Protein AF-A0AAU1P935-F1 (afdb_monomer_lite)

Foldseek 3Di:
DPPPFDFDFPDADVQWTWTAGLLGDDIDTHHPVPDDDDDPVRVVVSNVVSVVVVVVPPPPPD

Structure (mmCIF, N/CA/C/O backbone):
data_AF-A0AAU1P935-F1
#
_entry.id   AF-A0AAU1P935-F1
#
loop_
_atom_site.group_PDB
_atom_site.id
_atom_site.type_symbol
_atom_site.label_atom_id
_atom_site.label_alt_id
_atom_site.label_comp_id
_atom_site.label_asym_id
_atom_site.label_entity_id
_atom_site.label_seq_id
_atom_site.pdbx_PDB_ins_code
_atom_site.Cartn_x
_atom_site.Cartn_y
_atom_site.Cartn_z
_atom_site.occupancy
_atom_site.B_iso_or_equiv
_atom_site.auth_seq_id
_atom_site.auth_comp_id
_atom_site.auth_asym_id
_atom_site.auth_atom_id
_atom_site.pdbx_PDB_model_num
ATOM 1 N N . MET A 1 1 ? 10.277 -12.083 6.611 1.00 43.12 1 MET A N 1
ATOM 2 C CA . MET A 1 1 ? 8.996 -11.551 7.123 1.00 43.12 1 MET A CA 1
ATOM 3 C C . MET A 1 1 ? 8.366 -10.703 6.028 1.00 43.12 1 MET A C 1
ATOM 5 O O . MET A 1 1 ? 8.828 -9.594 5.789 1.00 43.12 1 MET A O 1
ATOM 9 N N . ALA A 1 2 ? 7.398 -11.246 5.285 1.00 45.72 2 ALA A N 1
ATOM 10 C CA . ALA A 1 2 ? 6.656 -10.460 4.302 1.00 45.72 2 ALA A CA 1
ATOM 11 C C . ALA A 1 2 ? 5.803 -9.450 5.077 1.00 45.72 2 ALA A C 1
ATOM 13 O O . ALA A 1 2 ? 4.956 -9.836 5.877 1.00 45.72 2 ALA A O 1
ATOM 14 N N . SER A 1 3 ? 6.099 -8.159 4.939 1.00 55.59 3 SER A N 1
ATOM 15 C CA . SER A 1 3 ? 5.306 -7.135 5.610 1.00 55.59 3 SER A CA 1
ATOM 16 C C . SER A 1 3 ? 3.929 -7.110 4.948 1.00 55.59 3 SER A C 1
ATOM 18 O O . SER A 1 3 ? 3.838 -6.770 3.773 1.00 55.59 3 SER A O 1
ATOM 20 N N . ASN A 1 4 ? 2.880 -7.482 5.682 1.00 65.69 4 ASN A N 1
ATOM 21 C CA . ASN A 1 4 ? 1.486 -7.478 5.230 1.00 65.69 4 ASN A CA 1
ATOM 22 C C . ASN A 1 4 ? 0.956 -6.033 5.109 1.00 65.69 4 ASN A C 1
ATOM 24 O O . ASN A 1 4 ? 0.031 -5.631 5.811 1.00 65.69 4 ASN A O 1
ATOM 28 N N . ARG A 1 5 ? 1.628 -5.206 4.299 1.00 74.62 5 ARG A N 1
ATOM 29 C CA . ARG A 1 5 ? 1.304 -3.792 4.097 1.00 74.62 5 ARG A CA 1
ATOM 30 C C . ARG A 1 5 ? 0.314 -3.678 2.951 1.00 74.62 5 ARG A C 1
ATOM 32 O O . ARG A 1 5 ? 0.556 -4.198 1.866 1.00 74.62 5 ARG A O 1
ATOM 39 N N . VAL A 1 6 ? -0.775 -2.964 3.201 1.00 82.12 6 VAL A N 1
ATOM 40 C CA . VAL A 1 6 ? -1.782 -2.623 2.197 1.00 82.12 6 VAL A CA 1
ATOM 41 C C . VAL A 1 6 ? -1.634 -1.143 1.866 1.00 82.12 6 VAL A C 1
ATOM 43 O O . VAL A 1 6 ? -1.515 -0.311 2.767 1.00 82.12 6 VAL A O 1
ATOM 46 N N . GLY A 1 7 ? -1.621 -0.824 0.576 1.00 86.75 7 GLY A N 1
ATOM 47 C CA . GLY A 1 7 ? -1.495 0.539 0.075 1.00 86.75 7 GLY A CA 1
ATOM 48 C C . GLY A 1 7 ? -2.403 0.795 -1.119 1.00 86.75 7 GLY A C 1
ATOM 49 O O . GLY A 1 7 ? -2.889 -0.139 -1.757 1.00 86.75 7 GLY A O 1
ATOM 50 N N . ILE A 1 8 ? -2.632 2.071 -1.398 1.00 87.25 8 ILE A N 1
ATOM 51 C CA . ILE A 1 8 ? -3.370 2.552 -2.565 1.00 87.25 8 ILE A CA 1
ATOM 52 C C . ILE A 1 8 ? -2.363 2.787 -3.687 1.00 87.25 8 ILE A C 1
ATOM 54 O O . ILE A 1 8 ? -1.335 3.420 -3.452 1.00 87.25 8 ILE A O 1
ATOM 58 N N . VAL A 1 9 ? -2.655 2.292 -4.890 1.00 89.25 9 VAL A N 1
ATOM 59 C CA . VAL A 1 9 ? -1.849 2.581 -6.084 1.00 89.25 9 VAL A CA 1
ATOM 60 C C . VAL A 1 9 ? -1.992 4.060 -6.421 1.00 89.25 9 VAL A C 1
ATOM 62 O O . VAL A 1 9 ? -3.091 4.524 -6.715 1.00 89.25 9 VAL A O 1
ATOM 65 N N . MET A 1 10 ? -0.880 4.786 -6.355 1.00 90.25 10 MET A N 1
ATOM 66 C CA . MET A 1 10 ? -0.800 6.207 -6.700 1.00 90.25 10 MET A CA 1
ATOM 67 C C . MET A 1 10 ? -0.389 6.415 -8.155 1.00 9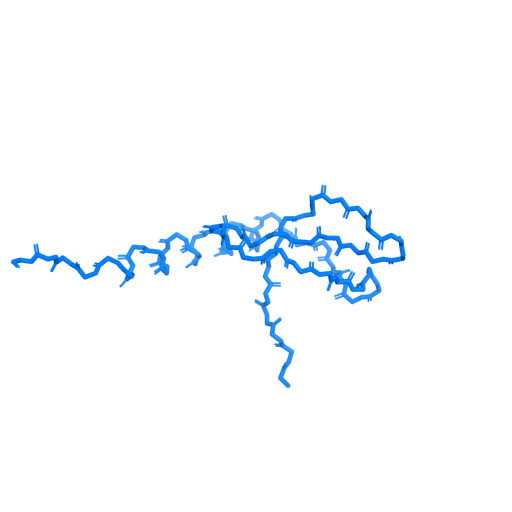0.25 10 MET A C 1
ATOM 69 O O . MET A 1 10 ? -0.793 7.388 -8.785 1.00 90.25 10 MET A O 1
ATOM 73 N N . GLY A 1 11 ? 0.405 5.493 -8.695 1.00 87.62 11 GLY A N 1
ATOM 74 C CA . GLY A 1 11 ? 0.966 5.602 -10.030 1.00 87.62 11 GLY A CA 1
ATOM 75 C C . GLY A 1 11 ? 1.991 4.511 -10.289 1.00 87.62 11 GLY A C 1
ATOM 76 O O . GLY A 1 11 ? 2.161 3.590 -9.487 1.00 87.62 11 GLY A O 1
ATOM 77 N N . HIS A 1 12 ? 2.638 4.588 -11.445 1.00 89.75 12 HIS A N 1
ATOM 78 C CA . HIS A 1 12 ? 3.687 3.662 -11.852 1.00 89.75 12 HIS A CA 1
ATOM 79 C C . HIS A 1 12 ? 4.987 4.457 -11.987 1.00 89.75 12 HIS A C 1
ATOM 81 O O . HIS A 1 12 ? 4.994 5.499 -12.645 1.00 89.75 12 HIS A O 1
ATOM 87 N N . GLU A 1 13 ? 6.072 3.965 -11.396 1.00 88.31 13 GLU A N 1
ATOM 88 C CA . GLU A 1 13 ? 7.412 4.520 -11.576 1.00 88.31 13 GLU A CA 1
ATOM 89 C C . GLU A 1 13 ? 8.288 3.466 -12.264 1.00 88.31 13 GLU A C 1
ATOM 91 O O . GLU A 1 13 ? 8.699 2.463 -11.674 1.00 88.31 13 GLU A O 1
ATOM 96 N N . GLY A 1 14 ? 8.484 3.632 -13.575 1.00 87.25 14 GLY A N 1
ATOM 97 C CA . GLY A 1 14 ? 9.134 2.619 -14.405 1.00 87.25 14 GLY A CA 1
ATOM 98 C C . GLY A 1 14 ? 8.414 1.259 -14.317 1.00 87.25 14 GLY A C 1
ATOM 99 O O . GLY A 1 14 ? 7.212 1.199 -14.582 1.00 87.25 14 GLY A O 1
ATOM 100 N N . PRO A 1 15 ? 9.114 0.157 -13.976 1.00 89.19 15 PRO A N 1
ATOM 101 C CA . PRO A 1 15 ? 8.498 -1.163 -13.830 1.00 89.19 15 PRO A CA 1
ATOM 102 C C . PRO A 1 15 ? 7.792 -1.373 -12.478 1.00 89.19 15 PRO A C 1
ATOM 104 O O . PRO A 1 15 ? 7.217 -2.440 -12.266 1.00 89.19 15 PRO A O 1
ATOM 107 N N . TYR A 1 16 ? 7.844 -0.404 -11.558 1.00 90.31 16 TYR A N 1
ATOM 108 C CA . TYR A 1 16 ? 7.314 -0.538 -10.202 1.00 90.31 16 TYR A CA 1
ATOM 109 C C . TYR A 1 16 ? 5.995 0.219 -10.014 1.00 90.31 16 TYR A C 1
ATOM 111 O O . TYR A 1 16 ? 5.721 1.228 -10.664 1.00 90.31 16 TYR A O 1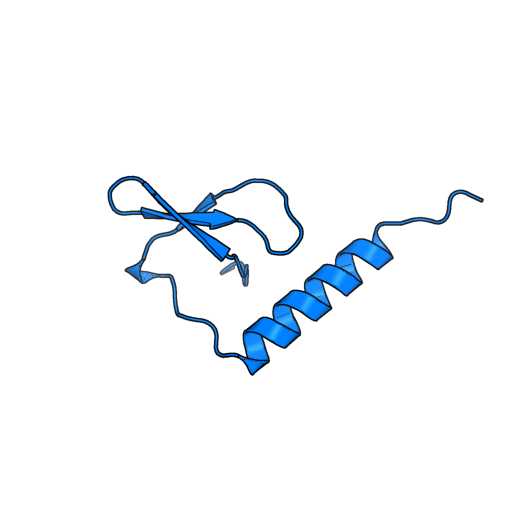
ATOM 119 N N . LEU A 1 17 ? 5.164 -0.272 -9.094 1.00 90.06 17 LEU A N 1
ATOM 120 C CA . LEU A 1 17 ? 3.954 0.404 -8.635 1.00 90.06 17 LEU A CA 1
ATOM 121 C C . LEU A 1 17 ? 4.278 1.277 -7.432 1.00 90.06 17 LEU A C 1
ATOM 123 O O . LEU A 1 17 ? 4.777 0.779 -6.425 1.00 90.06 17 LEU A O 1
ATOM 127 N N . GLN A 1 18 ? 3.909 2.548 -7.496 1.00 92.00 18 GLN A N 1
ATOM 128 C CA . GLN A 1 18 ? 3.985 3.436 -6.349 1.00 92.00 18 GLN A CA 1
ATOM 129 C C . GLN A 1 18 ? 2.735 3.254 -5.485 1.00 92.00 18 GLN A C 1
ATOM 131 O O . GLN A 1 18 ? 1.604 3.472 -5.936 1.00 92.00 18 GLN A O 1
ATOM 136 N N . LEU A 1 19 ? 2.936 2.841 -4.237 1.00 90.19 19 LEU A N 1
ATOM 137 C CA . LEU A 1 19 ? 1.886 2.609 -3.253 1.00 90.19 19 LEU A CA 1
ATOM 138 C C . LEU A 1 19 ? 1.983 3.622 -2.116 1.00 90.19 19 LEU A C 1
ATOM 140 O O . LEU A 1 19 ? 3.065 3.910 -1.603 1.00 90.19 19 LEU A O 1
ATOM 144 N N . ARG A 1 20 ? 0.828 4.109 -1.663 1.00 88.62 20 ARG A N 1
ATOM 145 C CA . ARG A 1 20 ? 0.715 4.961 -0.477 1.00 88.62 20 ARG A CA 1
ATOM 146 C C . ARG A 1 20 ? -0.031 4.245 0.646 1.00 88.62 20 ARG A C 1
ATOM 148 O O . ARG A 1 20 ? -1.030 3.579 0.363 1.00 88.62 20 ARG A O 1
ATOM 155 N N . PRO A 1 21 ? 0.390 4.376 1.918 1.00 86.06 21 PRO A N 1
ATOM 156 C CA . PRO A 1 21 ? -0.340 3.764 3.022 1.00 86.06 21 PRO A CA 1
ATOM 157 C C . PRO A 1 21 ? -1.745 4.364 3.146 1.00 86.06 21 PRO A C 1
ATOM 159 O O . PRO A 1 21 ? -1.931 5.559 2.915 1.00 86.06 21 PRO A O 1
ATOM 162 N N . LEU A 1 22 ? -2.718 3.551 3.571 1.00 80.94 22 LEU A N 1
ATOM 163 C CA . LEU A 1 22 ? -4.118 3.976 3.737 1.00 80.94 22 LEU A CA 1
ATOM 164 C C . LEU A 1 22 ? -4.281 5.159 4.712 1.00 80.94 22 LEU A C 1
ATOM 166 O O . LEU A 1 22 ? -5.126 6.019 4.483 1.00 80.94 22 LEU A O 1
ATOM 170 N N . GLY A 1 23 ? -3.438 5.222 5.745 1.00 75.38 23 GLY A N 1
ATOM 171 C CA . GLY A 1 23 ? -3.430 6.275 6.768 1.00 75.38 23 GLY A CA 1
ATOM 172 C C . GLY A 1 23 ? -2.646 7.525 6.418 1.00 75.38 23 GLY A C 1
ATOM 173 O O . GLY A 1 23 ? -2.509 8.429 7.240 1.00 75.38 23 GLY A O 1
ATOM 174 N N . GLY A 1 24 ? -2.082 7.574 5.212 1.00 75.81 24 GLY A N 1
ATOM 175 C CA . GLY A 1 24 ? -1.007 8.501 4.902 1.00 75.81 24 GLY A CA 1
ATOM 176 C C . GLY A 1 24 ? 0.335 8.034 5.474 1.00 75.81 24 GLY A C 1
ATOM 177 O O . GLY A 1 24 ? 0.444 7.020 6.158 1.00 75.81 24 GLY A O 1
ATOM 178 N N . GLY A 1 25 ? 1.394 8.754 5.115 1.00 80.81 25 GLY A N 1
ATOM 179 C CA . GLY A 1 25 ? 2.776 8.358 5.379 1.00 80.81 25 GLY A CA 1
ATOM 180 C C . GLY A 1 25 ? 3.586 8.218 4.095 1.00 80.81 25 GLY A C 1
ATOM 181 O O . GLY A 1 25 ? 3.157 8.666 3.029 1.00 80.81 25 GLY A O 1
ATOM 182 N N . ARG A 1 26 ? 4.780 7.632 4.223 1.00 85.94 26 ARG A N 1
ATOM 183 C CA . ARG A 1 26 ? 5.756 7.551 3.135 1.00 85.94 26 ARG A CA 1
ATOM 184 C C . ARG A 1 26 ? 5.306 6.554 2.068 1.00 85.94 26 ARG A C 1
ATOM 186 O O . ARG A 1 26 ? 4.999 5.405 2.383 1.00 85.94 26 ARG A O 1
ATOM 193 N N . GLU A 1 27 ? 5.285 7.021 0.828 1.00 89.81 27 GLU A N 1
ATOM 194 C CA . GLU A 1 27 ? 5.063 6.197 -0.358 1.00 89.81 27 GLU A CA 1
ATOM 195 C C . GLU A 1 27 ? 6.208 5.196 -0.531 1.00 89.81 27 GLU A C 1
ATOM 197 O O . GLU A 1 27 ? 7.337 5.437 -0.087 1.00 89.81 27 GLU A O 1
ATOM 202 N N . TRP A 1 28 ? 5.907 4.050 -1.132 1.00 88.88 28 TRP A N 1
ATOM 203 C CA . TRP A 1 28 ? 6.904 3.034 -1.435 1.00 88.88 28 TRP A CA 1
ATOM 204 C C . TRP A 1 28 ? 6.634 2.386 -2.784 1.00 88.88 28 TRP A C 1
ATOM 206 O O . TRP A 1 28 ? 5.484 2.209 -3.189 1.00 88.88 28 TRP A O 1
ATOM 216 N N . ASP A 1 29 ? 7.710 1.963 -3.426 1.00 90.56 29 ASP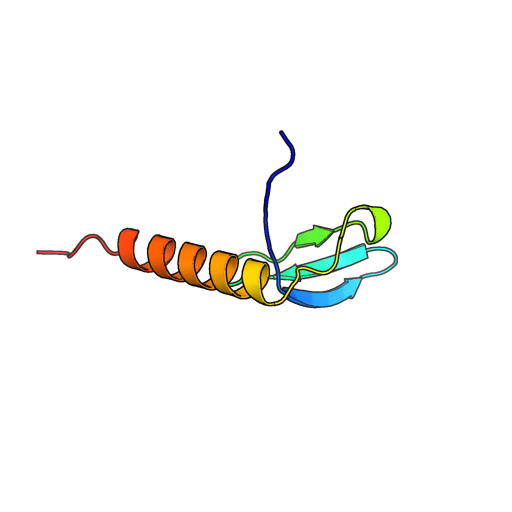 A N 1
ATOM 217 C CA . ASP A 1 29 ? 7.652 1.245 -4.688 1.00 90.56 29 ASP A CA 1
ATOM 218 C C . ASP A 1 29 ? 7.504 -0.253 -4.421 1.00 90.56 29 ASP A C 1
ATOM 220 O O . ASP A 1 29 ? 8.171 -0.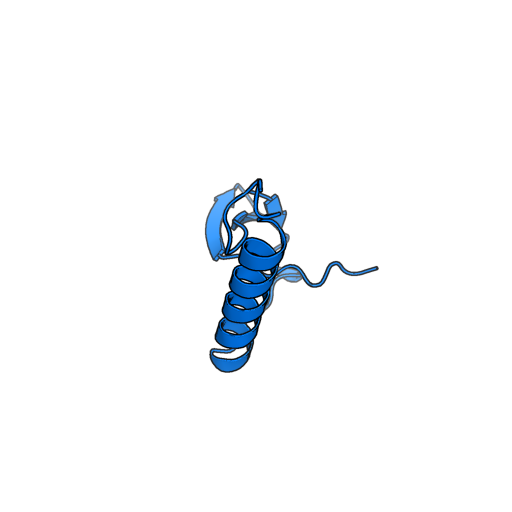836 -3.556 1.00 90.56 29 ASP A O 1
ATOM 224 N N . ALA A 1 30 ? 6.591 -0.885 -5.144 1.00 88.62 30 ALA A N 1
ATOM 225 C CA . ALA A 1 30 ? 6.319 -2.304 -5.055 1.00 88.62 30 ALA A CA 1
ATOM 226 C C . ALA A 1 30 ? 6.374 -2.951 -6.431 1.00 88.62 30 ALA A C 1
ATOM 228 O O . ALA A 1 30 ? 5.873 -2.425 -7.422 1.00 88.62 30 ALA A O 1
ATOM 229 N N . ASP A 1 31 ? 6.967 -4.138 -6.471 1.00 88.56 31 ASP A N 1
ATOM 230 C CA . ASP A 1 31 ? 7.000 -4.954 -7.673 1.00 88.56 31 ASP A CA 1
ATOM 231 C C . ASP A 1 31 ? 5.575 -5.425 -8.015 1.00 88.56 31 ASP A C 1
ATOM 233 O O . ASP A 1 31 ? 4.956 -6.095 -7.178 1.00 88.56 31 ASP A O 1
ATOM 237 N N . PRO A 1 32 ? 5.034 -5.111 -9.207 1.00 85.31 32 PRO A N 1
ATOM 238 C CA . PRO A 1 32 ? 3.695 -5.537 -9.604 1.00 85.31 32 PRO A CA 1
ATOM 239 C C . PRO A 1 32 ? 3.524 -7.060 -9.569 1.00 85.31 32 PRO A C 1
ATOM 241 O O . PRO A 1 32 ? 2.427 -7.528 -9.278 1.00 85.31 32 PRO A O 1
ATOM 244 N N . ALA A 1 33 ? 4.590 -7.847 -9.766 1.00 87.06 33 ALA A N 1
ATOM 245 C CA . ALA A 1 33 ? 4.536 -9.307 -9.650 1.00 87.06 33 ALA A CA 1
ATOM 246 C C . ALA A 1 33 ? 4.349 -9.789 -8.199 1.00 87.06 33 ALA A C 1
ATOM 248 O O . ALA A 1 33 ? 3.976 -10.938 -7.961 1.00 87.06 33 ALA A O 1
ATOM 249 N N . ARG A 1 34 ? 4.610 -8.921 -7.214 1.00 83.56 34 ARG A N 1
ATOM 250 C CA . ARG A 1 34 ? 4.410 -9.180 -5.779 1.00 83.56 34 ARG A CA 1
ATOM 251 C C . ARG A 1 34 ? 3.193 -8.455 -5.206 1.00 83.56 34 ARG A C 1
ATOM 253 O O . ARG A 1 34 ? 2.911 -8.604 -4.016 1.00 83.56 34 ARG A O 1
ATOM 260 N N . VAL A 1 35 ? 2.473 -7.690 -6.024 1.00 84.00 35 VAL A N 1
ATOM 261 C CA . VAL A 1 35 ? 1.249 -6.988 -5.638 1.00 84.00 35 VAL A CA 1
ATOM 262 C C . VAL A 1 35 ? 0.046 -7.792 -6.115 1.00 84.00 35 VAL A C 1
ATOM 264 O O . VAL A 1 35 ? -0.052 -8.181 -7.274 1.00 84.00 35 VAL A O 1
ATOM 267 N N . ARG A 1 36 ? -0.904 -8.029 -5.208 1.00 86.06 36 ARG A N 1
ATOM 268 C CA . ARG A 1 36 ? -2.190 -8.658 -5.520 1.00 86.06 36 ARG A CA 1
ATOM 269 C C . ARG A 1 36 ? -3.312 -7.659 -5.245 1.00 86.06 36 ARG A C 1
ATOM 271 O O . ARG A 1 36 ? -3.277 -7.022 -4.189 1.00 86.06 36 ARG A O 1
ATOM 278 N N . PRO A 1 37 ? -4.327 -7.547 -6.122 1.00 81.00 37 PRO A N 1
ATOM 279 C CA . PRO A 1 37 ? -5.520 -6.777 -5.810 1.00 81.00 37 PRO A CA 1
ATOM 280 C C . PRO A 1 37 ? -6.177 -7.322 -4.540 1.00 81.00 37 PRO A C 1
ATOM 282 O O . PRO A 1 37 ? -6.417 -8.523 -4.388 1.00 81.00 37 PRO A O 1
ATOM 285 N N . VAL A 1 38 ? -6.446 -6.412 -3.613 1.00 80.31 38 VAL A N 1
ATOM 286 C CA . VAL A 1 38 ? -7.110 -6.724 -2.354 1.00 80.31 38 VAL A CA 1
ATOM 287 C C . VAL A 1 38 ? -8.616 -6.761 -2.604 1.00 80.31 38 VAL A C 1
ATOM 289 O O . VAL A 1 38 ? -9.171 -5.853 -3.221 1.00 80.31 38 VAL A O 1
ATOM 292 N N . GLY A 1 39 ? -9.286 -7.820 -2.146 1.00 81.88 39 GLY A N 1
ATOM 293 C CA . GLY A 1 39 ? -10.742 -7.927 -2.253 1.00 81.88 39 GLY A CA 1
ATOM 294 C C . GLY A 1 39 ? -11.455 -6.864 -1.401 1.00 81.88 39 GLY A C 1
ATOM 295 O O . GLY A 1 39 ? -10.885 -6.381 -0.423 1.00 81.88 39 GLY A O 1
ATOM 296 N N . PRO A 1 40 ? -12.716 -6.517 -1.704 1.00 75.19 40 PRO A N 1
ATOM 297 C CA . PRO A 1 40 ? -13.430 -5.432 -1.022 1.00 75.19 40 PRO A CA 1
ATOM 298 C C . PRO A 1 40 ? -13.555 -5.630 0.501 1.00 75.19 40 PRO A C 1
ATOM 300 O O . PRO A 1 40 ? -13.427 -4.668 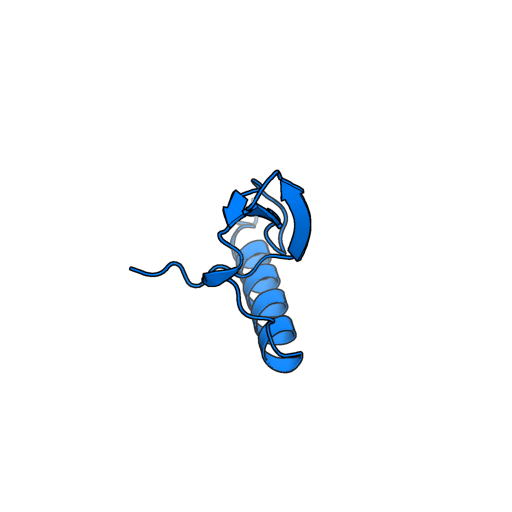1.255 1.00 75.19 40 PRO A O 1
ATOM 303 N N . ALA A 1 41 ? -13.734 -6.869 0.972 1.00 79.94 41 ALA A N 1
ATOM 304 C CA . ALA A 1 41 ? -13.782 -7.181 2.405 1.00 79.94 41 ALA A CA 1
ATOM 305 C C . ALA A 1 41 ? -12.425 -6.976 3.103 1.00 79.94 41 ALA A C 1
ATOM 307 O O . ALA A 1 41 ? -12.356 -6.463 4.218 1.00 79.94 41 ALA A O 1
ATOM 308 N N . GLU A 1 42 ? -11.336 -7.339 2.429 1.00 78.44 42 GLU A N 1
ATOM 309 C CA . GLU A 1 42 ? -9.976 -7.222 2.957 1.00 78.44 42 GLU A CA 1
ATOM 310 C C . GLU A 1 42 ? -9.483 -5.768 2.903 1.00 78.44 42 GLU A C 1
ATOM 312 O O . GLU A 1 42 ? -8.790 -5.308 3.809 1.00 78.44 42 GLU A O 1
ATOM 317 N N . LEU A 1 43 ? -9.951 -4.995 1.917 1.00 77.75 43 LEU A N 1
ATOM 318 C CA . LEU A 1 43 ? -9.768 -3.549 1.868 1.00 7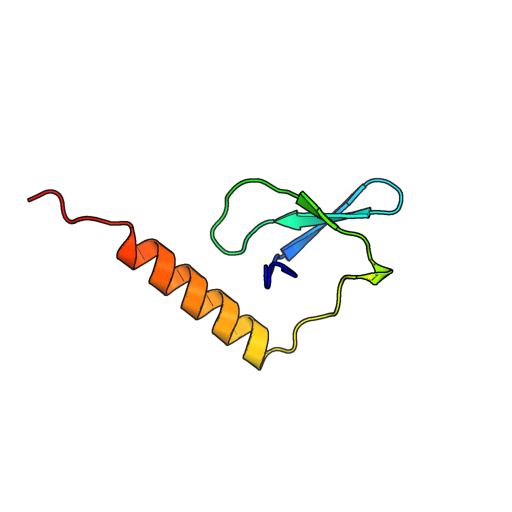7.75 43 LEU A CA 1
ATOM 319 C C . LEU A 1 43 ? -10.468 -2.871 3.052 1.00 77.75 43 LEU A C 1
ATOM 321 O O . LEU A 1 43 ? -9.870 -2.017 3.703 1.00 77.75 43 LEU A O 1
ATOM 325 N N . LEU A 1 44 ? -11.711 -3.262 3.361 1.00 78.75 44 LEU A N 1
ATOM 326 C CA . LEU A 1 44 ? -12.443 -2.727 4.511 1.00 78.75 44 LEU A CA 1
ATOM 327 C C . LEU A 1 44 ? -11.709 -3.030 5.825 1.00 78.75 44 LEU A C 1
ATOM 329 O O . LEU A 1 44 ? -11.499 -2.119 6.622 1.00 78.75 44 LEU A O 1
ATOM 333 N N . GLN A 1 45 ? -11.249 -4.269 6.015 1.00 77.50 45 GLN A N 1
ATOM 334 C CA . GLN A 1 45 ? -10.456 -4.666 7.186 1.00 77.50 45 GLN A CA 1
ATOM 335 C C . GLN A 1 45 ? -9.146 -3.878 7.300 1.00 77.50 45 GLN A C 1
ATOM 337 O O . GLN A 1 45 ? -8.788 -3.428 8.389 1.00 77.50 45 GLN A O 1
ATOM 342 N N . ALA A 1 46 ? -8.446 -3.662 6.184 1.00 78.44 46 ALA A N 1
ATOM 343 C CA . ALA A 1 46 ? -7.215 -2.880 6.163 1.00 78.44 46 ALA A CA 1
ATOM 344 C C . ALA A 1 46 ? -7.466 -1.409 6.535 1.00 78.44 46 ALA A C 1
ATOM 346 O O . ALA A 1 46 ? -6.712 -0.841 7.323 1.00 78.44 46 ALA A O 1
ATOM 347 N N . ARG A 1 47 ? -8.553 -0.805 6.032 1.00 76.12 47 ARG A N 1
ATOM 348 C CA . ARG A 1 47 ? -8.945 0.571 6.386 1.00 76.12 47 ARG A CA 1
ATOM 349 C C . ARG A 1 47 ? -9.363 0.700 7.847 1.00 76.12 47 ARG A C 1
ATOM 351 O O . ARG A 1 47 ? -8.974 1.664 8.493 1.00 76.12 47 ARG A O 1
ATOM 358 N N . VAL A 1 48 ? -10.119 -0.264 8.372 1.00 79.88 48 VAL A N 1
ATOM 359 C CA . VAL A 1 48 ? -10.531 -0.285 9.786 1.00 79.88 48 VAL A CA 1
ATOM 360 C C . VAL A 1 48 ? -9.323 -0.480 10.698 1.00 79.88 48 VAL A C 1
ATOM 362 O O . VAL A 1 48 ? -9.193 0.217 11.697 1.00 79.88 48 VAL A O 1
ATOM 365 N N . THR A 1 49 ? -8.413 -1.388 10.344 1.00 78.31 49 THR A N 1
ATOM 366 C CA . THR A 1 49 ? -7.173 -1.618 11.098 1.00 78.31 49 THR A CA 1
ATOM 367 C C . THR A 1 49 ? -6.309 -0.364 11.138 1.00 78.31 49 THR A C 1
ATOM 369 O O . THR A 1 49 ? -5.784 -0.025 12.195 1.00 78.31 49 THR A O 1
ATOM 372 N N . GLU A 1 50 ? -6.183 0.341 10.014 1.00 74.81 50 GLU A N 1
ATOM 373 C CA . GLU A 1 50 ? -5.441 1.598 9.959 1.00 74.81 50 GLU A CA 1
ATOM 374 C C . GLU A 1 50 ? -6.121 2.687 10.798 1.00 74.81 50 GLU A C 1
ATOM 376 O O . GLU A 1 50 ? -5.478 3.248 11.680 1.00 74.81 50 GLU A O 1
ATOM 381 N N . ALA A 1 51 ? -7.426 2.906 10.622 1.00 73.75 51 ALA A N 1
ATOM 382 C CA . ALA A 1 51 ? -8.175 3.875 11.421 1.00 73.75 51 ALA A CA 1
ATOM 383 C C . ALA A 1 51 ? -8.061 3.588 12.931 1.00 73.75 51 ALA A C 1
ATOM 385 O O . ALA A 1 51 ? -7.808 4.494 13.723 1.00 73.75 51 ALA A O 1
ATOM 386 N N . ASN A 1 52 ? -8.156 2.314 13.324 1.00 74.88 52 ASN A N 1
ATOM 387 C CA . ASN A 1 52 ? -7.956 1.879 14.705 1.00 74.88 52 ASN A CA 1
ATOM 388 C C . ASN A 1 52 ? -6.518 2.124 15.190 1.00 74.88 52 ASN A C 1
ATOM 390 O O . ASN A 1 52 ? -6.326 2.533 16.335 1.00 74.88 52 ASN A O 1
ATOM 394 N N . ALA A 1 53 ? -5.503 1.883 14.353 1.00 71.81 53 ALA A N 1
ATOM 395 C CA . ALA A 1 53 ? -4.109 2.162 14.692 1.00 71.81 53 ALA A CA 1
ATOM 396 C C . ALA A 1 53 ? -3.867 3.667 14.888 1.00 71.81 53 ALA A C 1
ATOM 398 O O . ALA A 1 53 ? -3.199 4.051 15.848 1.00 71.81 53 ALA A O 1
ATOM 399 N N . ARG A 1 54 ? -4.467 4.513 14.043 1.00 66.00 54 ARG A N 1
ATOM 400 C CA . ARG A 1 54 ? -4.392 5.973 14.155 1.00 66.00 54 ARG A CA 1
ATOM 401 C C . ARG A 1 54 ? -5.029 6.485 15.445 1.00 66.00 54 ARG A C 1
ATOM 403 O O . ARG A 1 54 ? -4.376 7.233 16.165 1.00 66.00 54 ARG A O 1
ATOM 410 N N . SER A 1 55 ? -6.241 6.036 15.779 1.00 63.50 55 SER A N 1
ATOM 411 C CA . SER A 1 55 ? -6.901 6.413 17.041 1.00 63.50 55 SER A CA 1
ATOM 412 C C . SER A 1 55 ? -6.145 5.924 18.276 1.00 63.50 55 SER A C 1
ATOM 414 O O . SER A 1 55 ? -6.196 6.555 19.325 1.00 63.50 55 SER A O 1
ATOM 416 N N . ARG A 1 56 ? -5.405 4.815 18.172 1.00 62.25 56 ARG A N 1
ATOM 417 C CA . ARG A 1 56 ? -4.578 4.317 19.280 1.00 62.25 56 ARG A CA 1
ATOM 418 C C . ARG A 1 56 ? -3.279 5.109 19.471 1.00 62.25 56 ARG A C 1
ATOM 420 O O . ARG A 1 56 ? -2.680 5.024 20.539 1.00 62.25 56 ARG A O 1
ATOM 427 N N . SER A 1 57 ? -2.851 5.859 18.457 1.00 58.25 57 SER A N 1
ATOM 428 C CA . SER A 1 57 ? -1.683 6.745 18.501 1.00 58.25 57 SER A CA 1
ATOM 429 C C . SER A 1 57 ? -2.009 8.180 18.923 1.00 58.25 57 SER A C 1
ATOM 431 O O . SER A 1 57 ? -1.096 9.001 18.944 1.00 58.25 57 SER A O 1
ATOM 433 N N . GLU A 1 58 ? -3.250 8.482 19.311 1.00 53.91 58 GLU A N 1
ATOM 434 C CA . GLU A 1 58 ? -3.569 9.665 20.113 1.00 53.91 58 GLU A CA 1
ATOM 435 C C . GLU A 1 58 ? -3.480 9.286 21.603 1.00 53.91 58 GLU A C 1
ATOM 437 O O . GLU A 1 58 ? -4.473 8.847 22.188 1.00 53.91 58 GLU A O 1
ATOM 442 N N . PRO A 1 59 ? -2.315 9.410 22.273 1.00 51.66 59 PRO A N 1
ATOM 443 C CA . PRO A 1 59 ? -2.339 9.560 23.713 1.00 51.66 59 PRO A CA 1
ATOM 444 C C . PRO A 1 59 ? -3.081 10.867 23.982 1.00 51.66 59 PRO A C 1
ATOM 446 O O . PRO A 1 59 ? -2.619 11.945 23.602 1.00 51.66 59 PRO A O 1
ATOM 449 N N . GLY A 1 60 ? -4.254 10.761 24.607 1.00 51.38 60 GLY A N 1
ATOM 450 C CA . GLY A 1 60 ? -4.899 11.901 25.236 1.00 51.38 60 GLY A CA 1
ATOM 451 C C . GLY A 1 60 ? -3.850 12.622 26.072 1.00 51.38 60 GLY A C 1
ATOM 452 O O . GLY A 1 60 ? -3.350 12.080 27.056 1.00 51.38 60 GLY A O 1
ATOM 453 N N . THR A 1 61 ? -3.461 13.810 25.620 1.00 46.72 61 THR A N 1
ATOM 454 C CA . THR A 1 61 ? -2.724 14.752 26.451 1.00 46.72 61 THR A CA 1
ATOM 455 C C . THR A 1 61 ? -3.750 15.267 27.447 1.00 46.72 61 THR A C 1
ATOM 457 O O . THR A 1 61 ? -4.562 16.131 27.117 1.00 46.72 61 THR A O 1
ATOM 460 N N . GLY A 1 62 ? -3.809 14.593 28.595 1.00 45.03 62 GLY A N 1
ATOM 461 C CA . GLY A 1 62 ? -4.367 15.157 29.818 1.00 45.03 62 GLY A CA 1
ATOM 462 C C . GLY A 1 62 ? -3.428 16.194 30.410 1.00 45.03 62 GLY A C 1
ATOM 463 O O . GLY A 1 62 ? -2.229 16.182 30.045 1.00 45.03 62 GLY A O 1
#

Sequence (62 aa):
MASNRVGIVMGHEGPYLQLRPLGGGREWDADPARVRPVGPAELLQARVTEANARSRSEPGTG

pLDDT: mean 77.23, std 13.24, range [43.12, 92.0]

Radius of gyration: 13.68 Å; chains: 1; bounding box: 23×27×44 Å

Secondary structure (DSSP, 8-state):
------EEEEEEETTEEEEEETT----EEE-GGG--PPPHHHHHHHHHHHHHHHHHT-----